Protein AF-A0A7W9PFQ0-F1 (afdb_monomer_lite)

Structure (mmCIF, N/CA/C/O backbone):
data_AF-A0A7W9PFQ0-F1
#
_entry.id   AF-A0A7W9PFQ0-F1
#
loop_
_atom_site.group_PDB
_atom_site.id
_atom_site.type_symbol
_atom_site.label_atom_id
_atom_site.label_alt_id
_atom_site.label_comp_id
_atom_site.label_asym_id
_atom_site.label_entity_id
_atom_site.label_seq_id
_atom_site.pdbx_PDB_ins_code
_atom_site.Cartn_x
_atom_site.Cartn_y
_atom_site.Cartn_z
_atom_site.occupancy
_atom_site.B_iso_or_equiv
_atom_site.auth_seq_id
_atom_site.auth_comp_id
_atom_site.auth_asym_id
_atom_site.auth_atom_id
_atom_site.pdbx_PDB_model_num
ATOM 1 N N . MET A 1 1 ? 18.172 30.288 12.596 1.00 41.16 1 MET A N 1
ATOM 2 C CA . MET A 1 1 ? 17.651 29.698 11.346 1.00 41.16 1 MET A CA 1
ATOM 3 C C . MET A 1 1 ? 16.879 28.450 11.734 1.00 41.16 1 MET A C 1
ATOM 5 O O . MET A 1 1 ? 17.496 27.486 12.162 1.00 41.16 1 MET A O 1
ATOM 9 N N . ASN A 1 2 ? 15.547 28.510 11.709 1.00 39.25 2 ASN A N 1
ATOM 10 C CA . ASN A 1 2 ? 14.696 27.383 12.090 1.00 39.25 2 ASN A CA 1
ATOM 11 C C . ASN A 1 2 ? 14.636 26.402 10.921 1.00 39.25 2 ASN A C 1
ATOM 13 O O . ASN A 1 2 ? 14.146 26.746 9.847 1.00 39.25 2 ASN A O 1
ATOM 17 N N . HIS A 1 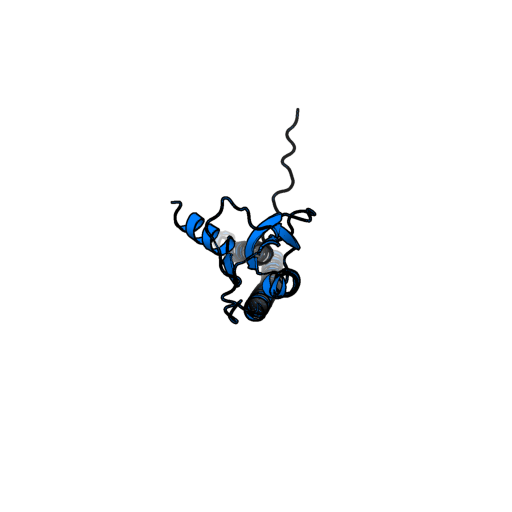3 ? 15.167 25.200 11.123 1.00 33.34 3 HIS A N 1
ATOM 18 C CA . HIS A 1 3 ? 15.049 24.113 10.165 1.00 33.34 3 HIS A CA 1
ATOM 19 C C . HIS A 1 3 ? 13.607 23.604 10.244 1.00 33.34 3 HIS A C 1
ATOM 21 O O . HIS A 1 3 ? 13.248 22.885 11.171 1.00 33.34 3 HIS A O 1
ATOM 27 N N . ILE A 1 4 ? 12.751 24.056 9.327 1.00 35.53 4 ILE A N 1
ATOM 28 C CA . ILE A 1 4 ? 11.424 23.468 9.148 1.00 35.53 4 ILE A CA 1
ATOM 29 C C . ILE A 1 4 ? 11.676 22.102 8.497 1.00 35.53 4 ILE A C 1
ATOM 31 O O . ILE A 1 4 ? 12.193 22.080 7.376 1.00 35.53 4 ILE A O 1
ATOM 35 N N . PRO A 1 5 ? 11.401 20.970 9.172 1.00 40.56 5 PRO A N 1
ATOM 36 C CA . PRO A 1 5 ? 11.503 19.673 8.526 1.00 40.56 5 PRO A CA 1
ATOM 37 C C . PRO A 1 5 ? 10.532 19.669 7.345 1.00 40.56 5 PRO A C 1
ATOM 39 O O . PRO A 1 5 ? 9.345 19.962 7.504 1.00 40.56 5 PRO A O 1
ATOM 42 N N . GLY A 1 6 ? 11.062 19.410 6.148 1.00 34.62 6 GLY A N 1
ATOM 43 C CA . GLY A 1 6 ? 10.247 19.267 4.947 1.00 34.62 6 GLY A CA 1
ATOM 44 C C . GLY A 1 6 ? 9.175 18.189 5.147 1.00 34.62 6 GLY A C 1
ATOM 45 O O . GLY A 1 6 ? 9.356 17.298 5.985 1.00 34.62 6 GLY A O 1
ATOM 46 N N . PRO A 1 7 ? 8.049 18.264 4.416 1.00 38.19 7 PRO A N 1
ATOM 47 C CA . PRO A 1 7 ? 6.980 17.282 4.533 1.00 38.19 7 PRO A CA 1
ATOM 48 C C . PRO A 1 7 ? 7.554 15.873 4.357 1.00 38.19 7 PRO A C 1
ATOM 50 O O . PRO A 1 7 ? 8.317 15.616 3.424 1.00 38.19 7 PRO A O 1
ATOM 53 N N . LEU A 1 8 ? 7.218 14.979 5.291 1.00 39.75 8 LEU A N 1
ATOM 54 C CA . LEU A 1 8 ? 7.636 13.581 5.240 1.00 39.75 8 LEU A CA 1
ATOM 55 C C . LEU A 1 8 ? 7.266 12.998 3.867 1.00 39.75 8 LEU A C 1
ATOM 57 O O . LEU A 1 8 ? 6.162 13.271 3.383 1.00 39.75 8 LEU A O 1
ATOM 61 N N . PRO A 1 9 ? 8.153 12.207 3.235 1.00 46.00 9 PRO A N 1
ATOM 62 C CA . PRO A 1 9 ? 7.861 11.606 1.942 1.00 46.00 9 PRO A CA 1
ATOM 63 C C . PRO A 1 9 ? 6.548 10.831 2.041 1.00 46.00 9 PRO A C 1
ATOM 65 O O . PRO A 1 9 ? 6.391 9.982 2.923 1.00 46.00 9 PRO A O 1
ATOM 68 N N . LEU A 1 10 ? 5.597 11.141 1.154 1.00 41.59 10 LEU A N 1
ATOM 69 C CA . LEU A 1 10 ? 4.328 10.425 1.110 1.00 41.59 10 LEU A CA 1
ATOM 70 C C . LEU A 1 10 ? 4.636 8.928 0.925 1.00 41.59 10 LEU A C 1
ATOM 72 O O . LEU A 1 10 ? 5.417 8.571 0.034 1.00 41.59 10 LEU A O 1
ATOM 76 N N . PRO A 1 11 ? 4.088 8.037 1.769 1.00 48.75 11 PRO A N 1
ATOM 77 C CA . PRO A 1 11 ? 4.342 6.610 1.648 1.00 48.75 11 PRO A CA 1
ATOM 78 C C . PRO A 1 11 ? 3.974 6.130 0.238 1.00 48.75 11 PRO A C 1
ATOM 80 O O . PRO A 1 11 ? 2.973 6.567 -0.331 1.00 48.75 11 PRO A O 1
ATOM 83 N N . LYS A 1 12 ? 4.777 5.211 -0.328 1.00 62.84 12 LYS A N 1
ATOM 84 C CA . LYS A 1 12 ? 4.446 4.485 -1.573 1.00 62.84 12 LYS A CA 1
ATOM 85 C C . LYS A 1 12 ? 2.968 4.072 -1.506 1.00 62.84 12 LYS A C 1
ATOM 87 O O . LYS A 1 12 ? 2.560 3.583 -0.464 1.00 62.84 12 LYS A O 1
ATOM 92 N N . GLN A 1 13 ? 2.179 4.229 -2.570 1.00 69.06 13 GLN A N 1
ATOM 93 C CA . GLN A 1 13 ? 0.702 4.121 -2.528 1.00 69.06 13 GLN A CA 1
ATOM 94 C C . GLN A 1 13 ? 0.147 2.917 -1.725 1.00 69.06 13 GLN A C 1
ATOM 96 O O . GLN A 1 13 ? -0.800 3.080 -0.968 1.00 69.06 13 GLN A O 1
ATOM 101 N N . ALA A 1 14 ? 0.777 1.736 -1.786 1.00 65.94 14 ALA A N 1
ATOM 102 C CA . ALA A 1 14 ? 0.398 0.579 -0.957 1.00 65.94 14 ALA A CA 1
ATOM 103 C C . ALA A 1 14 ? 0.631 0.778 0.559 1.00 65.94 14 ALA A C 1
ATOM 105 O O . ALA A 1 14 ? -0.171 0.348 1.382 1.00 65.94 14 ALA A O 1
ATOM 106 N N . ALA A 1 15 ? 1.718 1.447 0.944 1.00 72.56 15 ALA A N 1
ATOM 107 C CA . ALA A 1 15 ? 2.013 1.789 2.331 1.00 72.56 15 ALA A CA 1
ATOM 108 C C . ALA A 1 15 ? 1.021 2.816 2.905 1.00 72.56 15 ALA A C 1
ATOM 110 O O . ALA A 1 15 ? 0.818 2.830 4.113 1.00 72.56 15 ALA A O 1
ATOM 111 N N . LEU A 1 16 ? 0.350 3.622 2.071 1.00 80.81 16 LEU A N 1
ATOM 112 C CA . LEU A 1 16 ? -0.735 4.496 2.530 1.00 80.81 16 LEU A CA 1
ATOM 113 C C . LEU A 1 16 ? -1.914 3.674 3.069 1.00 80.81 16 LEU A C 1
ATOM 115 O O . LEU A 1 16 ? -2.347 3.912 4.195 1.00 80.81 16 LEU A O 1
ATOM 119 N N . PHE A 1 17 ? -2.377 2.675 2.309 1.00 83.62 17 PHE A N 1
ATOM 120 C CA . PHE A 1 17 ? -3.469 1.796 2.740 1.00 83.62 17 PHE A CA 1
ATOM 121 C C . PHE A 1 17 ? -3.092 0.990 3.983 1.00 83.62 17 PHE A C 1
ATOM 123 O O . PHE A 1 17 ? -3.878 0.921 4.920 1.00 83.62 17 PHE A O 1
ATOM 130 N N . LEU A 1 18 ? -1.869 0.453 4.040 1.00 80.69 18 LEU A N 1
ATOM 131 C CA . LEU A 1 18 ? -1.386 -0.293 5.208 1.00 80.69 18 LEU A CA 1
ATOM 132 C C . LEU A 1 18 ? -1.283 0.585 6.463 1.00 80.69 18 LEU A C 1
ATOM 134 O O . LEU A 1 18 ? -1.703 0.167 7.540 1.00 80.69 18 LEU A O 1
ATOM 138 N N . ASN A 1 19 ? -0.778 1.814 6.331 1.00 86.25 19 ASN A N 1
ATOM 139 C CA . ASN A 1 19 ? -0.699 2.749 7.451 1.00 86.25 19 ASN A CA 1
ATOM 140 C C . ASN A 1 19 ? -2.095 3.141 7.946 1.00 86.25 19 ASN A C 1
ATOM 142 O O . ASN A 1 19 ? -2.347 3.113 9.149 1.00 86.25 19 ASN A O 1
ATOM 146 N N . ALA A 1 20 ? -3.013 3.470 7.032 1.00 89.56 20 ALA A N 1
ATOM 147 C CA . ALA A 1 20 ? -4.401 3.763 7.379 1.00 89.56 20 ALA A CA 1
ATOM 148 C C . ALA A 1 20 ? -5.066 2.562 8.071 1.00 89.56 20 ALA A C 1
ATOM 150 O O . ALA A 1 20 ? -5.693 2.717 9.118 1.00 89.56 20 ALA A O 1
ATOM 151 N N . ARG A 1 21 ? -4.846 1.350 7.548 1.00 93.50 21 ARG A N 1
ATOM 152 C CA . ARG A 1 21 ? -5.364 0.097 8.104 1.00 93.50 21 ARG A CA 1
ATOM 153 C C . ARG A 1 21 ? -4.851 -0.170 9.518 1.00 93.50 21 ARG A C 1
ATOM 155 O O . ARG A 1 21 ? -5.630 -0.610 10.364 1.00 93.50 21 ARG A O 1
ATOM 162 N N . GLY A 1 22 ? -3.576 0.126 9.774 1.00 91.25 22 GLY A N 1
ATOM 163 C CA . GLY A 1 22 ? -2.973 0.070 11.106 1.00 91.25 22 GLY A CA 1
ATOM 164 C C . GLY A 1 22 ? -3.647 1.035 12.080 1.00 91.25 22 GLY A C 1
ATOM 165 O O . GLY A 1 22 ? -4.083 0.617 13.146 1.00 91.25 22 GLY A O 1
ATOM 166 N N . ARG A 1 23 ? -3.856 2.297 11.679 1.00 95.12 23 ARG A N 1
ATOM 167 C CA . ARG A 1 23 ? -4.550 3.295 12.517 1.00 95.12 23 ARG A CA 1
ATOM 168 C C . ARG A 1 23 ? -5.993 2.906 12.842 1.00 95.12 23 ARG A C 1
ATOM 170 O O . ARG A 1 23 ? -6.437 3.113 13.967 1.00 95.12 23 ARG A O 1
ATOM 177 N N . VAL A 1 24 ? -6.711 2.325 11.882 1.00 96.31 24 VAL A N 1
ATOM 178 C CA . VAL A 1 24 ? -8.069 1.796 12.099 1.00 96.31 24 VAL A CA 1
ATOM 179 C C . VAL A 1 24 ? -8.051 0.631 13.093 1.00 96.31 24 VAL A C 1
ATOM 181 O O . VAL A 1 24 ? -8.901 0.566 13.982 1.00 96.31 24 VAL A O 1
ATOM 184 N N . ALA A 1 25 ? -7.066 -0.266 12.989 1.00 94.50 25 ALA A N 1
ATOM 185 C CA . ALA A 1 25 ? -6.905 -1.376 13.926 1.00 94.50 25 ALA A CA 1
ATOM 186 C C . ALA A 1 25 ? -6.591 -0.890 15.350 1.00 94.50 25 ALA A C 1
ATOM 188 O O . ALA A 1 25 ? -7.175 -1.396 16.307 1.00 94.50 25 ALA A O 1
ATOM 189 N N . ASP A 1 26 ? -5.721 0.114 15.480 1.00 96.62 26 ASP A N 1
ATOM 190 C CA . ASP A 1 26 ? -5.394 0.733 16.763 1.00 96.62 26 ASP A CA 1
ATOM 191 C C . ASP A 1 26 ? -6.645 1.347 17.400 1.00 96.62 26 ASP A C 1
ATOM 193 O O . ASP A 1 26 ? -6.995 0.991 18.521 1.00 96.62 26 ASP A O 1
ATOM 197 N N . ALA A 1 27 ? -7.391 2.174 16.659 1.00 97.25 27 ALA A N 1
ATOM 198 C CA . ALA A 1 27 ? -8.630 2.779 17.151 1.00 97.25 27 ALA A CA 1
ATOM 199 C C . ALA A 1 27 ? -9.661 1.728 17.600 1.00 97.25 27 ALA A C 1
ATOM 201 O O . ALA A 1 27 ? -10.340 1.900 18.613 1.00 97.25 27 ALA A O 1
ATOM 202 N N . ARG A 1 28 ? -9.767 0.609 16.874 1.00 97.69 28 ARG A N 1
ATOM 203 C CA . ARG A 1 28 ? -10.656 -0.498 17.247 1.00 97.69 28 ARG A CA 1
ATOM 204 C C . ARG A 1 28 ? -10.247 -1.141 18.574 1.00 97.69 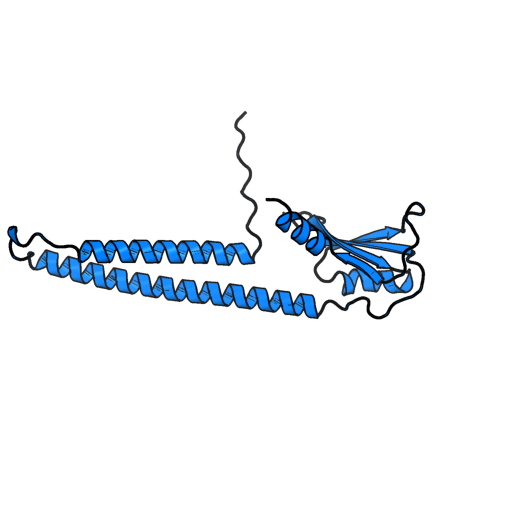28 ARG A C 1
ATOM 206 O O . ARG A 1 28 ? -11.133 -1.522 19.343 1.00 97.69 28 ARG A O 1
ATOM 213 N N . ARG A 1 29 ? -8.943 -1.302 18.812 1.00 96.69 29 ARG A N 1
ATOM 214 C CA . ARG A 1 29 ? -8.404 -1.868 20.054 1.00 96.69 29 ARG A CA 1
ATOM 215 C C . ARG A 1 29 ? -8.688 -0.951 21.238 1.00 96.69 29 ARG A C 1
ATOM 217 O O . ARG A 1 29 ? -9.288 -1.424 22.190 1.00 96.69 29 ARG A O 1
ATOM 224 N N . GLU A 1 30 ? -8.422 0.348 21.109 1.00 97.38 30 GLU A N 1
ATOM 225 C CA . GLU A 1 30 ? -8.725 1.343 22.155 1.00 97.38 30 GLU A CA 1
ATOM 226 C C . GLU A 1 30 ? -10.218 1.342 22.544 1.00 97.38 30 GLU A C 1
ATOM 228 O O . GLU A 1 30 ? -10.584 1.440 23.714 1.00 97.38 30 GLU A O 1
ATOM 233 N N . LEU A 1 31 ? -11.118 1.173 21.566 1.00 96.44 31 LEU A N 1
ATOM 234 C CA . LEU A 1 31 ? -12.550 1.000 21.837 1.00 96.44 31 LEU A CA 1
ATOM 235 C C . LEU A 1 31 ? -12.879 -0.327 22.540 1.00 96.44 31 LEU A C 1
ATOM 237 O O . LEU A 1 31 ? -13.867 -0.403 23.267 1.00 96.44 31 LEU A O 1
ATOM 241 N N . GLY A 1 32 ? -12.106 -1.386 22.290 1.00 94.12 32 GLY A N 1
ATOM 242 C CA . GLY A 1 32 ? -12.187 -2.643 23.036 1.00 94.12 32 GLY A CA 1
ATOM 243 C C . GLY A 1 32 ? -11.824 -2.436 24.499 1.00 94.12 32 GLY A C 1
ATOM 244 O O . GLY A 1 32 ? -12.648 -2.729 25.360 1.00 94.12 32 GLY A O 1
ATOM 245 N N . ASP A 1 33 ? -10.677 -1.811 24.745 1.00 94.25 33 ASP A N 1
ATOM 246 C CA . ASP A 1 33 ? -10.186 -1.517 26.091 1.00 94.25 33 ASP A CA 1
ATOM 247 C C . ASP A 1 33 ? -11.199 -0.655 26.863 1.00 94.25 33 ASP A C 1
ATOM 249 O O . ASP A 1 33 ? -11.516 -0.928 28.018 1.00 94.25 33 ASP A O 1
ATOM 253 N N . ALA A 1 34 ? -11.816 0.337 26.209 1.00 92.25 34 ALA A N 1
ATOM 254 C CA . ALA A 1 34 ? -12.883 1.140 26.811 1.00 92.25 34 ALA A CA 1
ATOM 255 C C . ALA A 1 34 ? -14.130 0.320 27.203 1.00 92.25 34 ALA A C 1
ATOM 257 O O . ALA A 1 34 ? -14.785 0.633 28.197 1.00 92.25 34 ALA A O 1
ATOM 258 N N . VAL A 1 35 ? -14.494 -0.717 26.438 1.00 92.25 35 VAL A N 1
ATOM 259 C CA . VAL A 1 35 ? -15.596 -1.627 26.804 1.00 92.25 35 VAL A CA 1
ATOM 260 C C . VAL A 1 35 ? -15.207 -2.503 27.983 1.00 92.25 35 VAL A C 1
ATOM 262 O O . VAL A 1 35 ? -16.047 -2.717 28.857 1.00 92.25 35 VAL A O 1
ATOM 265 N N . ASP A 1 36 ? -13.962 -2.967 28.025 1.00 90.06 36 ASP A N 1
ATOM 266 C CA . ASP A 1 36 ? -13.451 -3.768 29.132 1.00 90.06 36 ASP A CA 1
ATOM 267 C C . ASP A 1 36 ? -13.449 -2.951 30.427 1.00 90.06 36 ASP A C 1
ATOM 269 O O . ASP A 1 36 ? -13.979 -3.429 31.422 1.00 90.06 36 ASP A O 1
ATOM 273 N N . TRP A 1 37 ? -13.061 -1.672 30.389 1.00 88.75 37 TRP A N 1
ATOM 274 C CA . TRP A 1 37 ? -13.229 -0.743 31.518 1.00 88.75 37 TRP A CA 1
ATOM 275 C C . TRP A 1 37 ? -14.690 -0.547 31.945 1.00 88.75 37 TRP A C 1
ATOM 277 O O . TRP A 1 37 ? -14.980 -0.405 33.129 1.00 88.75 37 TRP A O 1
ATOM 287 N N . LEU A 1 38 ? -15.639 -0.535 31.002 1.00 87.19 38 LEU A N 1
ATOM 288 C CA . LEU A 1 38 ? -17.072 -0.457 31.328 1.00 87.19 38 LEU A CA 1
ATOM 289 C C . LEU A 1 38 ? -17.619 -1.777 31.903 1.00 87.19 38 LEU A C 1
ATOM 291 O O . LEU A 1 38 ? -18.695 -1.778 32.513 1.00 87.19 38 LEU A O 1
ATOM 295 N N . HIS A 1 39 ? -16.926 -2.894 31.679 1.00 82.50 39 HIS A N 1
ATOM 296 C CA . HIS A 1 39 ? -17.230 -4.192 32.276 1.00 82.50 39 HIS A CA 1
ATOM 297 C C . HIS A 1 39 ? -16.527 -4.409 33.612 1.00 82.50 39 HIS A C 1
ATOM 299 O O . HIS A 1 39 ? -17.123 -5.044 34.487 1.00 82.50 39 HIS A O 1
ATOM 305 N N . GLU A 1 40 ? -15.305 -3.896 33.765 1.00 78.38 40 GLU A N 1
ATOM 306 C CA . GLU A 1 40 ? -14.535 -4.006 34.991 1.00 78.38 40 GLU A CA 1
ATOM 307 C C . GLU A 1 40 ? -15.290 -3.338 36.138 1.00 78.38 40 GLU A C 1
ATOM 309 O O . GLU A 1 40 ? -15.887 -2.265 36.038 1.00 78.38 40 GLU A O 1
ATOM 314 N N . SER A 1 41 ? -15.375 -4.121 37.202 1.00 57.88 41 SER A N 1
ATOM 315 C CA . SER A 1 41 ? -16.359 -4.076 38.268 1.00 57.88 41 SER A CA 1
ATOM 316 C C . SER A 1 41 ? -16.562 -2.697 38.880 1.00 57.88 41 SER A C 1
ATOM 318 O O . SER A 1 41 ? -15.671 -2.135 39.511 1.00 57.88 41 SER A O 1
ATOM 320 N N . TRP A 1 42 ? -17.817 -2.255 38.826 1.00 63.28 42 TRP A N 1
ATOM 321 C CA . TRP A 1 42 ? -18.410 -1.497 39.921 1.00 63.28 42 TRP A CA 1
ATOM 322 C C . TRP A 1 42 ? -18.180 -2.272 41.221 1.00 63.28 42 TRP A C 1
ATOM 324 O O . TRP A 1 42 ? -18.502 -3.465 41.265 1.00 63.28 42 TRP A O 1
ATOM 334 N N . ASP A 1 43 ? -17.610 -1.626 42.238 1.00 64.56 43 ASP A N 1
ATOM 335 C CA . ASP A 1 43 ? -17.343 -2.271 43.521 1.00 64.56 43 ASP A CA 1
ATOM 336 C C . ASP A 1 43 ? -18.673 -2.779 44.113 1.00 64.56 43 ASP A C 1
ATOM 338 O O . ASP A 1 43 ? -19.576 -1.979 44.385 1.00 64.56 43 ASP A O 1
ATOM 342 N N . PRO A 1 44 ? -18.852 -4.100 44.308 1.00 55.69 44 PRO A N 1
ATOM 343 C CA . PRO A 1 44 ? -20.060 -4.631 44.929 1.00 55.69 44 PRO A CA 1
ATOM 344 C C . PRO A 1 44 ? -20.277 -4.106 46.361 1.00 55.69 44 PRO A C 1
ATOM 346 O O . PRO A 1 44 ? -21.408 -4.161 46.848 1.00 55.69 44 PRO A O 1
ATOM 349 N N . GLY A 1 45 ? -19.240 -3.562 47.011 1.00 62.56 45 GLY A N 1
ATOM 350 C CA . GLY A 1 45 ? -19.321 -2.860 48.292 1.00 62.56 45 GLY A CA 1
ATOM 351 C C . GLY A 1 45 ? -20.097 -1.538 48.249 1.00 62.56 45 GLY A C 1
ATOM 352 O O . GLY A 1 45 ? -20.673 -1.146 49.263 1.00 62.56 45 GLY A O 1
ATOM 353 N N . GLU A 1 46 ? -20.206 -0.889 47.085 1.00 67.19 46 GLU A N 1
ATOM 354 C CA . GLU A 1 46 ? -20.982 0.351 46.898 1.00 67.19 46 GLU A CA 1
ATOM 355 C C . GLU A 1 46 ? -22.472 0.095 46.600 1.00 67.19 46 GLU A C 1
ATOM 357 O O . GLU A 1 46 ? -23.266 1.021 46.420 1.00 67.19 46 GLU A O 1
ATOM 362 N N . GLY A 1 47 ? -22.888 -1.175 46.574 1.00 69.00 47 GLY A N 1
ATOM 363 C CA . GLY A 1 47 ? -24.261 -1.568 46.284 1.00 69.00 47 GLY A CA 1
ATOM 364 C C . GLY A 1 47 ? -24.609 -1.490 44.794 1.00 69.00 47 GLY A C 1
ATOM 365 O O . GLY A 1 47 ? -23.752 -1.447 43.913 1.00 69.00 47 GLY A O 1
ATOM 366 N N . ARG A 1 48 ? -25.908 -1.551 44.480 1.00 77.44 48 ARG A N 1
ATOM 367 C CA . ARG A 1 48 ? -26.380 -1.616 43.090 1.00 77.44 48 ARG A CA 1
ATOM 368 C C . ARG A 1 48 ? -26.188 -0.266 42.396 1.00 77.44 48 ARG A C 1
ATOM 370 O O . ARG A 1 48 ? -26.647 0.757 42.895 1.00 77.44 48 ARG A O 1
ATOM 377 N N . LEU A 1 49 ? -25.610 -0.300 41.197 1.00 80.19 49 LEU A N 1
ATOM 378 C CA . LEU A 1 49 ? -25.469 0.854 40.309 1.00 80.19 49 LEU A CA 1
ATOM 379 C C . LEU A 1 49 ? -26.817 1.595 40.150 1.00 80.19 49 LEU A C 1
ATOM 381 O O . LEU A 1 49 ? -27.822 0.948 39.819 1.00 80.19 49 LEU A O 1
ATOM 385 N N . PRO A 1 50 ? -26.872 2.927 40.344 1.00 88.19 50 PRO A N 1
ATOM 386 C CA . PRO A 1 50 ? -28.090 3.697 40.119 1.00 88.19 50 PRO A CA 1
ATOM 387 C C . PRO A 1 50 ? -28.636 3.480 38.705 1.00 88.19 50 PRO A C 1
ATOM 389 O O . PRO A 1 50 ? -27.872 3.416 37.740 1.00 88.19 50 PRO A O 1
ATOM 392 N N . ALA A 1 51 ? -29.963 3.415 38.557 1.00 88.44 51 ALA A N 1
ATOM 393 C CA . ALA A 1 51 ? -30.608 3.080 37.282 1.00 88.44 51 ALA A CA 1
ATOM 394 C C . ALA A 1 51 ? -30.155 3.978 36.114 1.00 88.44 51 ALA A C 1
ATOM 396 O O . ALA A 1 51 ? -29.933 3.492 35.006 1.00 88.44 51 ALA A O 1
ATOM 397 N N . VAL A 1 52 ? -29.953 5.275 36.373 1.00 90.94 52 VAL A N 1
ATOM 398 C CA . VAL A 1 52 ? -29.460 6.242 35.378 1.00 90.94 52 VAL A CA 1
ATOM 399 C C . VAL A 1 52 ? -28.045 5.894 34.908 1.00 90.94 52 VAL A C 1
ATOM 401 O O . VAL A 1 52 ? -27.778 5.898 33.708 1.00 90.94 52 VAL A O 1
ATOM 404 N N . ALA A 1 53 ? -27.146 5.540 35.827 1.00 89.19 53 ALA A N 1
ATOM 405 C CA . ALA A 1 53 ? -25.772 5.181 35.495 1.00 89.19 53 ALA A CA 1
ATOM 406 C C . ALA A 1 53 ? -25.693 3.808 34.797 1.00 89.19 53 ALA A C 1
ATOM 408 O O . ALA A 1 53 ? -24.965 3.659 33.815 1.00 89.19 53 ALA A O 1
ATOM 409 N N . ALA A 1 54 ? -26.528 2.838 35.190 1.00 88.38 54 ALA A N 1
ATOM 410 C CA . ALA A 1 54 ? -26.655 1.560 34.482 1.00 88.38 54 ALA A CA 1
ATOM 411 C C . ALA A 1 54 ? -27.170 1.741 33.038 1.00 88.38 54 ALA A C 1
ATOM 413 O O . ALA A 1 54 ? -26.668 1.108 32.099 1.00 88.38 54 ALA A O 1
ATOM 414 N N . ALA A 1 55 ? -28.142 2.639 32.840 1.00 91.12 55 ALA A N 1
ATOM 415 C CA . ALA A 1 55 ? -28.656 2.993 31.520 1.00 91.12 55 ALA A CA 1
ATOM 416 C C . ALA A 1 55 ? -27.593 3.702 30.664 1.00 91.12 55 ALA A C 1
ATOM 418 O O . ALA A 1 55 ? -27.421 3.349 29.494 1.00 91.12 55 ALA A O 1
ATOM 419 N N . ALA A 1 56 ? -26.844 4.645 31.247 1.00 92.00 56 ALA A N 1
ATOM 420 C CA . ALA A 1 56 ? -25.749 5.343 30.578 1.00 92.00 56 ALA A CA 1
ATOM 421 C C . ALA A 1 56 ? -24.636 4.378 30.142 1.00 92.00 56 ALA A C 1
ATOM 423 O O . ALA A 1 56 ? -24.229 4.412 28.980 1.00 92.00 56 ALA A O 1
ATOM 424 N N . ARG A 1 57 ? -24.219 3.455 31.021 1.00 92.12 57 ARG A N 1
ATOM 425 C CA . ARG A 1 57 ? -23.247 2.394 30.705 1.00 92.12 57 ARG A CA 1
ATOM 426 C C . ARG A 1 57 ? -23.703 1.557 29.515 1.00 92.12 57 ARG A C 1
ATOM 428 O O . ARG A 1 57 ? -22.982 1.426 28.530 1.00 92.12 57 ARG A O 1
ATOM 435 N N . SER A 1 58 ? -24.938 1.064 29.568 1.00 91.56 58 SER A N 1
ATOM 436 C CA . SER A 1 58 ? -25.516 0.247 28.496 1.00 91.56 58 SER A CA 1
ATOM 437 C C . SER A 1 58 ? -25.601 1.016 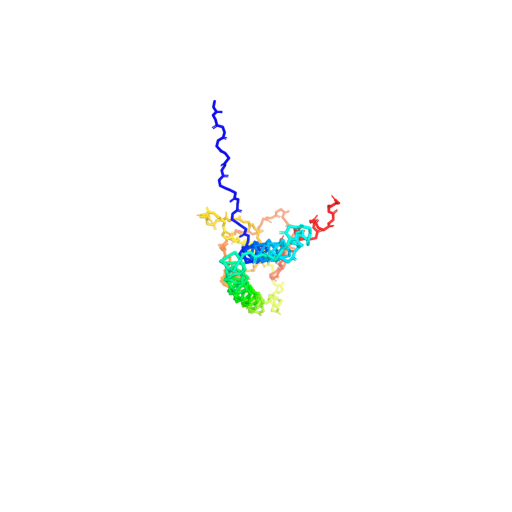27.171 1.00 91.56 58 SER A C 1
ATOM 439 O O . SER A 1 58 ? -25.366 0.459 26.099 1.00 91.56 58 SER A O 1
ATOM 441 N N . ALA A 1 59 ? -25.934 2.310 27.219 1.00 95.38 59 ALA A N 1
ATOM 442 C CA . ALA A 1 59 ? -25.967 3.165 26.038 1.00 95.38 59 ALA A CA 1
ATOM 443 C C . ALA A 1 59 ? -24.566 3.411 25.454 1.00 95.38 59 ALA A C 1
ATOM 445 O O . ALA A 1 59 ? -24.412 3.374 24.233 1.00 95.38 59 ALA A O 1
ATOM 446 N N . ALA A 1 60 ? -23.556 3.627 26.301 1.00 94.88 60 ALA A N 1
ATOM 447 C CA . ALA A 1 60 ? -22.166 3.780 25.881 1.00 94.88 60 ALA A CA 1
ATOM 448 C C . ALA A 1 60 ? -21.642 2.502 25.212 1.00 94.88 60 ALA A C 1
ATOM 450 O O . ALA A 1 60 ? -21.142 2.570 24.093 1.00 94.88 60 ALA A O 1
ATOM 451 N N . GLN A 1 61 ? -21.862 1.333 25.822 1.00 94.56 61 GLN A N 1
ATOM 452 C CA . GLN A 1 61 ? -21.464 0.038 25.258 1.00 94.56 61 GLN A CA 1
ATOM 453 C C . GLN A 1 61 ? -22.068 -0.203 23.867 1.00 94.56 61 GLN A C 1
ATOM 455 O O . GLN A 1 61 ? -21.356 -0.604 22.949 1.00 94.56 61 GLN A O 1
ATOM 460 N N . ARG A 1 62 ? -23.358 0.113 23.665 1.00 96.62 62 ARG A N 1
ATOM 461 C CA . ARG A 1 62 ? -23.995 0.012 22.337 1.00 96.62 62 ARG A CA 1
ATOM 462 C C . ARG A 1 62 ? -23.366 0.947 21.304 1.00 96.62 62 ARG A C 1
ATOM 464 O O . ARG A 1 62 ? -23.164 0.541 20.164 1.00 96.62 62 ARG A O 1
ATOM 471 N N . LYS A 1 63 ? -23.051 2.189 21.686 1.00 98.19 63 LYS A N 1
ATOM 472 C CA . LYS A 1 63 ? -22.396 3.154 20.787 1.00 98.19 63 LYS A CA 1
ATOM 473 C C . LYS A 1 63 ? -20.978 2.722 20.430 1.00 98.19 63 LYS A C 1
ATOM 475 O O . LYS A 1 63 ? -20.599 2.827 19.269 1.00 98.19 63 LYS A O 1
ATOM 480 N N . ILE A 1 64 ? -20.224 2.198 21.395 1.00 97.25 64 ILE A N 1
ATOM 481 C CA . ILE A 1 64 ? -18.884 1.667 21.141 1.00 97.25 64 ILE A CA 1
ATOM 482 C C . ILE A 1 64 ? -18.958 0.450 20.211 1.00 97.25 64 ILE A C 1
ATOM 484 O O . ILE A 1 64 ? -18.184 0.367 19.262 1.00 97.25 64 ILE A O 1
ATOM 488 N N . ALA A 1 65 ? -19.921 -0.454 20.413 1.00 96.12 65 ALA A N 1
ATOM 489 C CA . ALA A 1 65 ? -20.138 -1.583 19.509 1.00 96.12 65 ALA A CA 1
ATOM 490 C C . ALA A 1 65 ? -20.442 -1.126 18.069 1.00 96.12 65 ALA A C 1
ATOM 492 O O . ALA A 1 65 ? -19.851 -1.649 17.127 1.00 96.12 65 ALA A O 1
ATOM 493 N N . ALA A 1 66 ? -21.294 -0.111 17.895 1.00 97.94 66 ALA A N 1
ATOM 494 C CA . ALA A 1 66 ? -21.572 0.472 16.581 1.00 97.94 66 ALA A CA 1
ATOM 495 C C . ALA A 1 66 ? -20.326 1.126 15.952 1.00 97.94 66 ALA A C 1
ATOM 497 O O . ALA A 1 66 ? -20.046 0.911 14.777 1.00 97.94 66 ALA A O 1
ATOM 498 N N . ALA A 1 67 ? -19.536 1.872 16.730 1.00 98.00 67 ALA A N 1
ATOM 499 C CA . ALA A 1 67 ? -18.284 2.461 16.252 1.00 98.00 67 ALA A CA 1
ATOM 500 C C . ALA A 1 67 ? -17.268 1.387 15.822 1.00 98.00 67 ALA A C 1
ATOM 502 O O . ALA A 1 67 ? -16.618 1.523 14.790 1.00 98.00 67 ALA A O 1
ATOM 503 N N . LYS A 1 68 ? -17.173 0.284 16.572 1.00 97.81 68 LYS A N 1
ATOM 504 C CA . LYS A 1 68 ? -16.335 -0.870 16.222 1.00 97.81 68 LYS A CA 1
ATOM 505 C C . LYS A 1 68 ? -16.757 -1.515 14.900 1.00 97.81 68 LYS A C 1
ATOM 507 O O . LYS A 1 68 ? -15.875 -1.878 14.129 1.00 97.81 68 LYS A O 1
ATOM 512 N N . ALA A 1 69 ? -18.058 -1.619 14.624 1.00 97.69 69 ALA A N 1
ATOM 513 C CA . ALA A 1 69 ? -18.557 -2.126 13.345 1.00 97.69 69 ALA A CA 1
ATOM 514 C C . ALA A 1 69 ? -18.149 -1.218 12.169 1.00 97.69 69 ALA A C 1
ATOM 516 O O . ALA A 1 69 ? -17.612 -1.711 11.183 1.00 97.69 69 ALA A O 1
ATOM 517 N N . LEU A 1 70 ? -18.279 0.106 12.315 1.00 98.31 70 LEU A N 1
ATOM 518 C CA . LEU A 1 70 ? -17.831 1.065 11.293 1.00 98.31 70 LEU A CA 1
ATOM 519 C C . LEU A 1 70 ? -16.318 0.981 11.028 1.00 98.31 70 LEU A C 1
ATOM 521 O O . LEU A 1 70 ? -15.875 1.106 9.889 1.00 98.31 70 LEU A O 1
ATOM 525 N N . LEU A 1 71 ? -15.510 0.753 12.069 1.00 97.69 71 LEU A N 1
ATOM 526 C CA . LEU A 1 71 ? -14.068 0.543 11.906 1.00 97.69 71 LEU A CA 1
ATOM 527 C C . LEU A 1 71 ? -13.746 -0.781 11.195 1.00 97.69 71 LEU A C 1
ATOM 529 O O . LEU A 1 71 ? -12.779 -0.828 10.439 1.00 97.69 71 LEU A O 1
ATOM 533 N N . ASP A 1 72 ? -14.534 -1.840 11.408 1.00 97.19 72 ASP A N 1
ATOM 534 C CA . ASP A 1 72 ? -14.380 -3.107 10.675 1.00 97.19 72 ASP A CA 1
ATOM 535 C C . ASP A 1 72 ? -14.724 -2.947 9.190 1.00 97.19 72 ASP A C 1
ATOM 537 O O . ASP A 1 72 ? -13.998 -3.454 8.336 1.00 97.19 72 ASP A O 1
ATOM 541 N N . GLU A 1 73 ? -15.790 -2.207 8.878 1.00 97.69 73 GLU A N 1
ATOM 542 C CA . GLU A 1 73 ? -16.166 -1.871 7.501 1.00 97.69 73 GLU A CA 1
ATOM 543 C C . GLU A 1 73 ? -15.051 -1.077 6.807 1.00 97.69 73 GLU A C 1
ATOM 545 O O . GLU A 1 73 ? -14.556 -1.493 5.758 1.00 97.69 73 GLU A O 1
ATOM 550 N N . ALA A 1 74 ? -14.563 -0.004 7.440 1.00 95.56 74 ALA A N 1
ATOM 551 C CA . ALA A 1 74 ? -13.459 0.799 6.913 1.00 95.56 74 ALA A CA 1
ATOM 552 C C . ALA A 1 74 ? -12.171 -0.023 6.723 1.00 95.56 74 ALA A C 1
ATOM 554 O O . ALA A 1 74 ? -11.442 0.157 5.747 1.00 95.56 74 ALA A O 1
ATOM 555 N N . ALA A 1 75 ? -11.879 -0.947 7.642 1.00 95.62 75 ALA A N 1
ATOM 556 C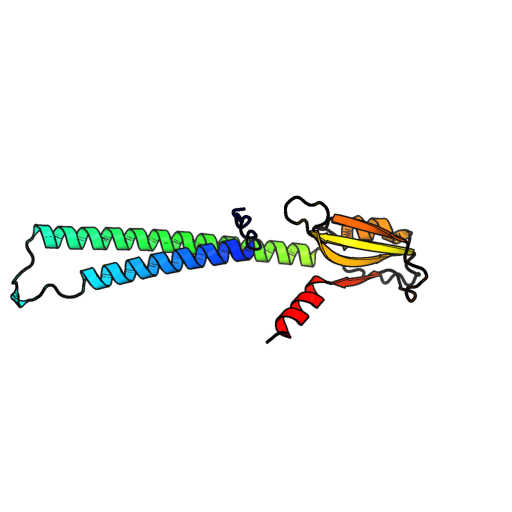 CA . ALA A 1 75 ? -10.769 -1.883 7.502 1.00 95.62 75 ALA A CA 1
ATOM 557 C C . ALA A 1 75 ? -10.924 -2.774 6.259 1.00 95.62 75 ALA A C 1
ATOM 559 O O . ALA A 1 75 ? -9.967 -2.913 5.497 1.00 95.62 75 ALA A O 1
ATOM 560 N N . GLY A 1 76 ? -12.119 -3.325 6.031 1.00 94.94 76 GLY A N 1
ATOM 561 C CA . GLY A 1 76 ? -12.424 -4.131 4.849 1.00 94.94 76 GLY A CA 1
ATOM 562 C C . GLY A 1 76 ? -12.276 -3.353 3.539 1.00 94.94 76 GLY A C 1
ATOM 563 O O . GLY A 1 76 ? -11.699 -3.868 2.582 1.00 94.94 76 GLY A O 1
ATOM 564 N N . GLU A 1 77 ? -12.721 -2.095 3.500 1.00 95.69 77 GLU A N 1
ATOM 565 C CA . GLU A 1 77 ? -12.552 -1.220 2.331 1.00 95.69 77 GLU A CA 1
ATOM 566 C C . GLU A 1 77 ? -11.076 -0.934 2.024 1.00 95.69 77 GLU A C 1
ATOM 568 O O . GLU A 1 77 ? -10.654 -0.987 0.865 1.00 95.69 77 GLU A O 1
ATOM 573 N N . LEU A 1 78 ? -10.268 -0.671 3.056 1.00 92.62 78 LEU A N 1
ATOM 574 C CA . LEU A 1 78 ? -8.827 -0.448 2.908 1.00 92.62 78 LEU A CA 1
ATOM 575 C C . LEU A 1 78 ? -8.099 -1.704 2.410 1.00 92.62 78 LEU A C 1
ATOM 577 O O . LEU A 1 78 ? -7.218 -1.599 1.551 1.00 92.62 78 LEU A O 1
ATOM 581 N N . ASP A 1 79 ? -8.477 -2.878 2.920 1.00 90.94 79 ASP A N 1
ATOM 582 C CA . ASP A 1 79 ? -7.916 -4.160 2.492 1.00 90.94 79 ASP A CA 1
ATOM 583 C C . ASP A 1 79 ? -8.272 -4.436 1.015 1.00 90.94 79 ASP A C 1
ATOM 585 O O . ASP A 1 79 ? -7.380 -4.695 0.200 1.00 90.94 79 ASP A O 1
ATOM 589 N N . ALA A 1 80 ? -9.538 -4.241 0.626 1.00 90.56 80 ALA A N 1
ATOM 590 C CA . ALA A 1 80 ? -9.990 -4.379 -0.759 1.00 90.56 80 ALA A CA 1
ATOM 591 C C . ALA A 1 80 ? -9.289 -3.398 -1.719 1.00 90.56 80 ALA A C 1
ATOM 593 O O . ALA A 1 80 ? -8.874 -3.782 -2.817 1.00 90.56 80 ALA A O 1
ATOM 594 N N . ALA A 1 81 ? -9.106 -2.138 -1.311 1.00 86.38 81 ALA A N 1
ATOM 595 C CA . ALA A 1 81 ? -8.397 -1.137 -2.106 1.00 86.38 81 ALA A CA 1
ATOM 596 C C . ALA A 1 81 ? -6.917 -1.506 -2.316 1.00 86.38 81 ALA A C 1
ATOM 598 O O . ALA A 1 81 ? -6.391 -1.392 -3.430 1.00 86.38 81 ALA A O 1
ATOM 599 N N . ASN A 1 82 ? -6.245 -1.996 -1.271 1.00 86.31 82 ASN A N 1
ATOM 600 C CA . ASN A 1 82 ? -4.861 -2.457 -1.357 1.00 86.31 82 ASN A CA 1
ATOM 601 C C . ASN A 1 82 ? -4.722 -3.679 -2.282 1.00 86.31 82 ASN A C 1
ATOM 603 O O . ASN A 1 82 ? -3.799 -3.732 -3.102 1.00 86.31 82 ASN A O 1
ATOM 607 N N . ASP A 1 83 ? -5.649 -4.634 -2.208 1.00 86.38 83 ASP A N 1
ATOM 608 C CA . ASP A 1 83 ? -5.663 -5.803 -3.089 1.00 86.38 83 ASP A CA 1
ATOM 609 C C . ASP A 1 83 ? -5.911 -5.424 -4.549 1.00 86.38 83 ASP A C 1
ATOM 611 O O . ASP A 1 83 ? -5.195 -5.897 -5.441 1.00 86.38 83 ASP A O 1
ATOM 615 N N . HIS A 1 84 ? -6.848 -4.508 -4.798 1.00 85.44 84 HIS A N 1
ATOM 616 C CA . HIS A 1 84 ? -7.095 -3.963 -6.128 1.00 85.44 84 HIS A CA 1
ATOM 617 C C . HIS A 1 84 ? -5.838 -3.298 -6.705 1.00 85.44 84 HIS A C 1
ATOM 619 O O . HIS A 1 84 ? -5.428 -3.593 -7.830 1.00 85.44 84 HIS A O 1
ATOM 625 N N . TYR A 1 85 ? -5.164 -2.459 -5.915 1.00 80.69 85 TYR A N 1
ATOM 626 C CA . TYR A 1 85 ? -3.920 -1.807 -6.322 1.00 80.69 85 TYR A CA 1
ATOM 627 C C . TYR A 1 85 ? -2.809 -2.820 -6.648 1.00 80.69 85 TYR A C 1
ATOM 629 O O . TYR A 1 85 ? -2.121 -2.708 -7.668 1.00 80.69 85 TYR A O 1
ATOM 637 N N . ARG A 1 86 ? -2.644 -3.854 -5.813 1.00 80.75 86 ARG A N 1
ATOM 638 C CA . ARG A 1 86 ? -1.680 -4.939 -6.053 1.00 80.75 86 ARG A CA 1
ATOM 639 C C . ARG A 1 86 ? -2.008 -5.716 -7.326 1.00 80.75 86 ARG A C 1
ATOM 641 O O . ARG A 1 86 ? -1.092 -6.049 -8.077 1.00 80.75 86 ARG A O 1
ATOM 648 N N . ALA A 1 87 ? -3.286 -5.981 -7.592 1.00 79.69 87 ALA A N 1
ATOM 649 C CA . ALA A 1 87 ? -3.732 -6.641 -8.814 1.00 79.69 87 ALA A CA 1
ATOM 650 C C . ALA A 1 87 ? -3.441 -5.796 -10.062 1.00 79.69 87 ALA A C 1
ATOM 652 O O . ALA A 1 87 ? -2.840 -6.313 -11.002 1.00 79.69 87 ALA A O 1
ATOM 653 N N . GLN A 1 88 ? -3.763 -4.497 -10.049 1.00 77.50 88 GLN A N 1
ATOM 654 C CA . GLN A 1 88 ? -3.427 -3.586 -11.150 1.00 77.50 88 GLN A CA 1
ATOM 655 C C . GLN A 1 88 ? -1.922 -3.540 -11.417 1.00 77.50 88 GLN A C 1
ATOM 657 O O . GLN A 1 88 ? -1.489 -3.568 -12.568 1.00 77.50 88 GLN A O 1
ATOM 662 N N . ARG A 1 89 ? -1.106 -3.486 -10.357 1.00 77.31 89 ARG A N 1
ATOM 663 C CA . ARG A 1 89 ? 0.349 -3.502 -10.497 1.00 77.31 89 ARG A CA 1
ATOM 664 C C . ARG A 1 89 ? 0.830 -4.794 -11.156 1.00 77.31 89 ARG A C 1
ATOM 666 O O . ARG A 1 89 ? 1.576 -4.704 -12.120 1.00 77.31 89 ARG A O 1
ATOM 673 N N . ARG A 1 90 ? 0.362 -5.959 -10.697 1.00 77.12 90 ARG A N 1
ATOM 674 C CA . ARG A 1 90 ? 0.690 -7.251 -11.324 1.00 77.12 90 ARG A CA 1
ATOM 675 C C . AR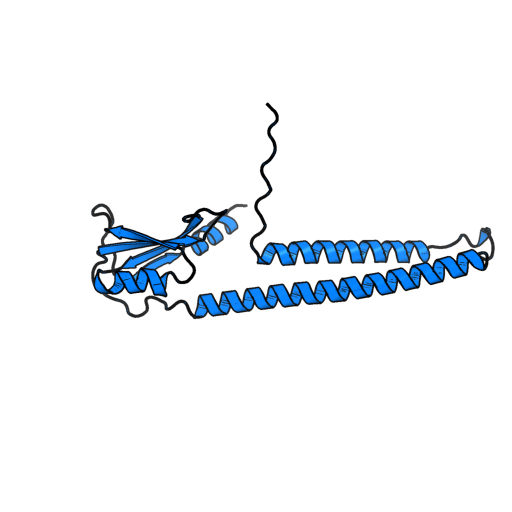G A 1 90 ? 0.251 -7.310 -12.786 1.00 77.12 90 ARG A C 1
ATOM 677 O O . ARG A 1 90 ? 1.008 -7.796 -13.610 1.00 77.12 90 ARG A O 1
ATOM 684 N N . ALA A 1 91 ? -0.934 -6.795 -13.114 1.00 70.25 91 ALA A N 1
ATOM 685 C CA . ALA A 1 91 ? -1.429 -6.758 -14.489 1.00 70.25 91 ALA A CA 1
ATOM 686 C C . ALA A 1 91 ? -0.551 -5.876 -15.389 1.00 70.25 91 ALA A C 1
ATOM 688 O O . ALA A 1 91 ? -0.204 -6.283 -16.492 1.00 70.25 91 ALA A O 1
ATOM 689 N N . ARG A 1 92 ? -0.138 -4.700 -14.903 1.00 69.06 92 ARG A N 1
ATOM 690 C CA . ARG A 1 92 ? 0.799 -3.820 -15.614 1.00 69.06 92 ARG A CA 1
ATOM 691 C C . ARG A 1 92 ? 2.177 -4.460 -15.775 1.00 69.06 92 ARG A C 1
ATOM 693 O O . ARG A 1 92 ? 2.745 -4.386 -16.856 1.00 69.06 92 ARG A O 1
ATOM 700 N N . ASP A 1 93 ? 2.688 -5.102 -14.728 1.00 66.62 93 ASP A N 1
ATOM 701 C CA . ASP A 1 93 ? 3.969 -5.810 -14.779 1.00 66.62 93 ASP A CA 1
ATOM 702 C C . ASP A 1 93 ? 3.896 -7.009 -15.754 1.00 66.62 93 ASP A C 1
ATOM 704 O O . ASP A 1 93 ? 4.859 -7.264 -16.465 1.00 66.62 93 ASP A O 1
ATOM 708 N N . ALA A 1 94 ? 2.744 -7.687 -15.864 1.00 64.44 94 ALA A N 1
ATOM 709 C CA . ALA A 1 94 ? 2.503 -8.773 -16.823 1.00 64.44 94 ALA A CA 1
ATOM 710 C C . ALA A 1 94 ? 2.290 -8.296 -18.273 1.00 64.44 94 ALA A C 1
ATOM 712 O O . ALA A 1 94 ? 2.593 -9.027 -19.209 1.00 64.44 94 ALA A O 1
ATOM 713 N N . GLN A 1 95 ? 1.767 -7.082 -18.472 1.00 60.50 95 GLN A N 1
ATOM 714 C CA . GLN A 1 95 ? 1.658 -6.439 -19.790 1.00 60.50 95 GLN A CA 1
ATOM 715 C C . GLN A 1 95 ? 2.988 -5.858 -20.277 1.00 60.50 95 GLN A C 1
ATOM 717 O O . GLN A 1 95 ? 3.091 -5.458 -21.437 1.00 60.50 95 GLN A O 1
ATOM 722 N N . ARG A 1 96 ? 4.004 -5.794 -19.410 1.00 62.75 96 ARG A N 1
ATOM 723 C CA . ARG A 1 96 ? 5.352 -5.410 -19.807 1.00 62.75 96 ARG A CA 1
ATOM 724 C C . ARG A 1 96 ? 5.883 -6.492 -20.741 1.00 62.75 96 ARG A C 1
ATOM 726 O O . ARG A 1 96 ? 6.266 -7.565 -20.289 1.00 62.75 96 ARG A O 1
ATOM 733 N N . VAL A 1 97 ? 5.869 -6.209 -22.042 1.00 55.03 97 VAL A N 1
ATOM 734 C CA . VAL A 1 97 ? 6.459 -7.084 -23.057 1.00 55.03 97 VAL A CA 1
ATOM 735 C C . VAL A 1 97 ? 7.935 -7.260 -22.684 1.00 55.03 97 VAL A C 1
ATOM 737 O O . VAL A 1 97 ? 8.660 -6.257 -22.653 1.00 55.03 97 VAL A O 1
ATOM 740 N N . PRO A 1 98 ? 8.390 -8.478 -22.336 1.00 56.28 98 PRO A N 1
ATOM 741 C CA . PRO A 1 98 ? 9.812 -8.724 -22.187 1.00 56.28 98 PRO A CA 1
ATOM 742 C C . PRO A 1 98 ? 10.474 -8.451 -23.545 1.00 56.28 98 PRO A C 1
ATOM 744 O O . PRO A 1 98 ? 9.832 -8.622 -24.579 1.00 56.28 98 PRO A O 1
ATOM 747 N N . PRO A 1 99 ? 11.748 -8.054 -23.603 1.00 55.97 99 PRO A N 1
ATOM 748 C CA . PRO A 1 99 ? 12.494 -8.056 -24.856 1.00 55.97 99 PRO A CA 1
ATOM 749 C C . PRO A 1 99 ? 12.781 -9.512 -25.279 1.00 55.97 99 PRO A C 1
ATOM 751 O O . PRO A 1 99 ? 13.924 -9.945 -25.336 1.00 55.97 99 PRO A O 1
ATOM 754 N N . ASP A 1 100 ? 11.744 -10.320 -25.502 1.00 49.00 100 ASP A N 1
ATOM 755 C CA . ASP A 1 100 ? 11.848 -11.742 -25.838 1.00 49.00 100 ASP A CA 1
ATOM 756 C C . ASP A 1 100 ? 11.874 -12.006 -27.348 1.00 49.00 100 ASP A C 1
ATOM 758 O O . ASP A 1 100 ? 12.137 -13.130 -27.775 1.00 49.00 100 ASP A O 1
ATOM 762 N N . ARG A 1 101 ? 11.785 -10.966 -28.183 1.00 57.75 101 ARG A N 1
ATOM 763 C CA . ARG A 1 101 ? 12.517 -10.998 -29.452 1.00 57.75 101 ARG A CA 1
ATOM 764 C C . ARG A 1 101 ? 13.935 -10.533 -29.186 1.00 57.75 101 ARG A C 1
ATOM 766 O O . ARG A 1 101 ? 14.223 -9.341 -29.248 1.00 57.75 101 ARG A O 1
ATOM 773 N N . VAL A 1 102 ? 14.793 -11.506 -28.871 1.00 64.88 102 VAL A N 1
ATOM 774 C CA . VAL A 1 102 ? 16.246 -11.341 -28.797 1.00 64.88 102 VAL A CA 1
ATOM 775 C C . VAL A 1 102 ? 16.706 -10.804 -30.146 1.00 64.88 102 VAL A C 1
ATOM 777 O O . VAL A 1 102 ? 16.863 -11.538 -31.118 1.00 64.88 102 VAL A O 1
ATOM 780 N N . CYS A 1 103 ? 16.829 -9.488 -30.220 1.00 82.50 103 CYS A N 1
ATOM 781 C CA . CYS A 1 103 ? 17.509 -8.828 -31.305 1.00 82.50 103 CYS A CA 1
ATOM 782 C C . CYS A 1 103 ? 19.000 -9.023 -31.029 1.00 82.50 103 CYS A C 1
ATOM 784 O O . CYS A 1 103 ? 19.531 -8.525 -30.043 1.00 82.50 103 CYS A O 1
ATOM 786 N N . ASP A 1 104 ? 19.660 -9.800 -31.874 1.00 85.94 104 ASP A N 1
ATOM 787 C CA . ASP A 1 104 ? 21.083 -10.122 -31.772 1.00 85.94 104 ASP A CA 1
ATOM 788 C C . ASP A 1 104 ? 21.996 -8.976 -32.230 1.00 85.94 104 ASP A C 1
ATOM 790 O O . ASP A 1 104 ? 23.212 -9.056 -32.072 1.00 85.94 104 ASP A O 1
ATOM 794 N N . ARG A 1 105 ? 21.419 -7.893 -32.760 1.00 92.94 105 ARG A N 1
ATOM 795 C CA . ARG A 1 105 ? 22.162 -6.702 -33.174 1.00 92.94 105 ARG A CA 1
ATOM 796 C C . ARG A 1 105 ? 22.750 -5.961 -31.982 1.00 92.94 105 ARG A C 1
ATOM 798 O O . ARG A 1 105 ? 22.168 -5.925 -30.893 1.00 92.94 105 ARG A O 1
ATOM 805 N N . ASP A 1 106 ? 23.851 -5.274 -32.251 1.00 95.62 106 ASP A N 1
ATOM 806 C CA . ASP A 1 106 ? 24.462 -4.351 -31.306 1.00 95.62 106 ASP A CA 1
ATOM 807 C C . ASP A 1 106 ? 23.491 -3.223 -30.940 1.00 95.62 106 ASP A C 1
ATOM 809 O O . ASP A 1 106 ? 22.776 -2.664 -31.780 1.00 95.62 106 ASP A O 1
ATOM 813 N N . ALA A 1 107 ? 23.453 -2.894 -29.654 1.00 95.56 107 ALA A N 1
ATOM 814 C CA . ALA A 1 107 ? 22.707 -1.759 -29.159 1.00 95.56 107 ALA A CA 1
ATOM 815 C C . ALA A 1 107 ? 23.458 -0.461 -29.459 1.00 95.56 107 ALA A C 1
ATOM 817 O O . ALA A 1 107 ? 24.618 -0.288 -29.092 1.00 95.56 107 ALA A O 1
ATOM 818 N N . THR A 1 108 ? 22.750 0.477 -30.072 1.00 97.19 108 THR A N 1
ATOM 819 C CA . THR A 1 108 ? 23.222 1.829 -30.390 1.00 97.19 108 THR A CA 1
ATOM 820 C C . THR A 1 108 ? 22.687 2.858 -29.397 1.00 97.19 108 THR A C 1
ATOM 822 O O . THR A 1 108 ? 23.286 3.918 -29.217 1.00 97.19 108 THR A O 1
ATOM 825 N N . HIS A 1 109 ? 21.610 2.524 -28.680 1.00 97.50 109 HIS A N 1
ATOM 826 C CA . HIS A 1 109 ? 20.963 3.368 -27.684 1.00 97.50 109 HIS A CA 1
ATOM 827 C C . HIS A 1 109 ? 20.913 2.716 -26.299 1.00 97.50 109 HIS A C 1
ATOM 829 O O . HIS A 1 109 ? 20.615 1.532 -26.147 1.00 97.50 109 HIS A O 1
ATOM 835 N N . CYS A 1 110 ? 21.134 3.533 -25.273 1.00 96.69 110 CYS A N 1
ATOM 836 C CA . CYS A 1 110 ? 20.763 3.263 -23.893 1.00 96.69 110 CYS A CA 1
ATOM 837 C C . CYS A 1 110 ? 19.491 4.060 -23.572 1.00 96.69 110 CYS A C 1
ATOM 839 O O . CYS A 1 110 ? 19.456 5.287 -23.699 1.00 96.69 110 CYS A O 1
ATOM 841 N N . VAL A 1 111 ? 18.430 3.357 -23.190 1.00 95.81 111 VAL A N 1
ATOM 842 C CA . VAL A 1 111 ? 17.126 3.921 -22.849 1.00 95.81 111 VAL A CA 1
ATOM 843 C C . VAL A 1 111 ? 16.887 3.738 -21.357 1.00 95.81 111 VAL A C 1
ATOM 845 O O . VAL A 1 111 ? 16.775 2.624 -20.847 1.00 95.81 111 VAL A O 1
ATOM 848 N N . GLU A 1 112 ? 16.803 4.849 -20.647 1.00 95.44 112 GLU A N 1
ATOM 849 C CA . GLU A 1 112 ? 16.632 4.906 -19.203 1.00 95.44 112 GLU A CA 1
ATOM 850 C C . GLU A 1 112 ? 15.166 5.189 -18.867 1.00 95.44 112 GLU A C 1
ATOM 852 O O . GLU A 1 112 ? 14.569 6.145 -19.357 1.00 95.44 112 GLU A O 1
ATOM 857 N N . GLY A 1 113 ? 14.566 4.350 -18.030 1.00 94.19 113 GLY A N 1
ATOM 858 C CA . GLY A 1 113 ? 13.201 4.489 -17.543 1.00 94.19 113 GLY A CA 1
ATOM 859 C C . GLY A 1 113 ? 13.182 4.980 -16.104 1.00 94.19 113 GLY A C 1
ATOM 860 O O . GLY A 1 1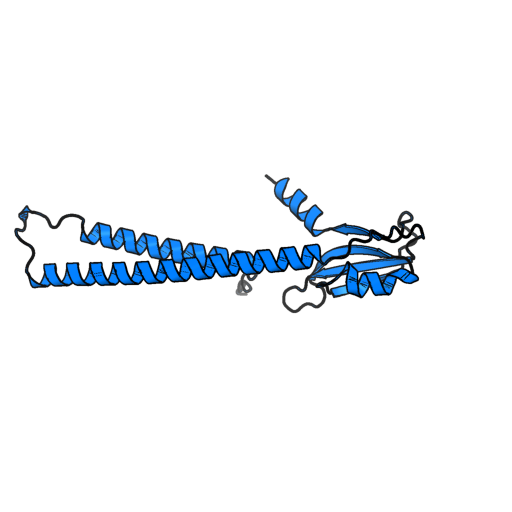13 ? 13.592 4.261 -15.186 1.00 94.19 113 GLY A O 1
ATOM 861 N N . TYR A 1 114 ? 12.648 6.181 -15.908 1.00 91.44 114 TYR A N 1
ATOM 862 C CA . TYR A 1 114 ? 12.530 6.823 -14.605 1.00 91.44 114 TYR A CA 1
ATOM 863 C C . TYR A 1 114 ? 11.106 6.731 -14.068 1.00 91.44 114 TYR A C 1
ATOM 865 O O . TYR A 1 114 ? 10.150 7.045 -14.777 1.00 91.44 114 TYR A O 1
ATOM 873 N N . SER A 1 115 ? 10.946 6.361 -12.798 1.00 85.62 115 SER A N 1
ATOM 874 C CA . SER A 1 115 ? 9.656 6.568 -12.131 1.00 85.62 115 SER A CA 1
ATOM 875 C C . SER A 1 115 ? 9.512 8.038 -11.741 1.00 85.62 115 SER A C 1
ATOM 877 O O . SER A 1 115 ? 10.469 8.599 -11.201 1.00 85.62 115 SER A O 1
ATOM 879 N N . PRO A 1 116 ? 8.340 8.665 -11.945 1.00 76.56 116 PRO A N 1
ATOM 880 C CA . PRO A 1 116 ? 8.079 10.015 -11.456 1.00 76.56 116 PRO A CA 1
ATOM 881 C C . PRO A 1 116 ? 8.271 10.098 -9.939 1.00 76.56 116 PRO A C 1
ATOM 883 O O . PRO A 1 116 ? 7.892 9.179 -9.207 1.00 76.56 116 PRO A O 1
ATOM 886 N N . ARG A 1 117 ? 8.834 11.208 -9.454 1.00 70.00 117 ARG A N 1
ATOM 887 C CA . ARG A 1 117 ? 8.978 11.478 -8.017 1.00 70.00 117 ARG A CA 1
ATOM 888 C C . ARG A 1 117 ? 8.766 12.961 -7.743 1.00 70.00 117 ARG A C 1
ATOM 890 O O . ARG A 1 117 ? 9.413 13.782 -8.377 1.00 70.00 117 ARG A O 1
ATOM 897 N N . ASP A 1 118 ? 7.873 13.285 -6.811 1.00 62.22 118 ASP A N 1
ATOM 898 C CA . ASP A 1 118 ? 7.703 14.630 -6.236 1.00 62.22 118 ASP A CA 1
ATOM 899 C C . ASP A 1 118 ? 7.616 15.773 -7.273 1.00 62.22 118 ASP A C 1
ATOM 901 O O . ASP A 1 118 ? 8.251 16.813 -7.133 1.00 62.22 118 ASP A O 1
ATOM 905 N N . GLY A 1 119 ? 6.856 15.571 -8.356 1.00 58.53 119 GLY A N 1
ATOM 906 C CA . GLY A 1 119 ? 6.696 16.570 -9.424 1.00 58.53 119 GLY A CA 1
ATOM 907 C C . GLY A 1 119 ? 7.896 16.717 -10.372 1.00 58.53 119 GLY A C 1
ATOM 908 O O . GLY A 1 119 ? 7.801 17.465 -11.343 1.00 58.53 119 GLY A O 1
ATOM 909 N N . SER A 1 120 ? 8.997 15.988 -10.150 1.00 70.50 120 SER A N 1
ATOM 910 C CA . SER A 1 120 ? 10.106 15.874 -11.102 1.00 70.50 120 SER A CA 1
ATOM 911 C C . SER A 1 120 ? 9.771 14.886 -12.220 1.00 70.50 120 SER A C 1
ATOM 913 O O . SER A 1 120 ? 9.323 13.762 -11.967 1.00 70.50 120 SER A O 1
ATOM 915 N N . LEU A 1 121 ? 10.062 15.294 -13.460 1.00 63.31 121 LEU A N 1
ATOM 916 C CA . LEU A 1 121 ? 9.973 14.457 -14.665 1.00 63.31 121 LEU A CA 1
ATOM 917 C C . LEU A 1 121 ? 10.890 13.224 -14.593 1.00 63.31 121 LEU A C 1
ATOM 919 O O . LEU A 1 121 ? 10.531 12.171 -15.123 1.00 63.31 121 LEU A O 1
ATOM 923 N N . TYR A 1 122 ? 12.028 13.336 -13.899 1.00 70.81 122 TYR A N 1
ATOM 924 C CA . TYR A 1 122 ? 13.001 12.261 -13.706 1.00 70.81 122 TYR A CA 1
ATOM 925 C C . TYR A 1 122 ? 13.180 12.011 -12.205 1.00 70.81 122 TYR A C 1
ATOM 927 O O . TYR A 1 122 ? 13.835 12.787 -11.505 1.00 70.81 122 TYR A O 1
ATOM 935 N N . GLY A 1 123 ? 12.526 10.969 -11.685 1.00 81.38 123 GLY A N 1
ATOM 936 C CA . GLY A 1 123 ? 12.709 10.505 -10.310 1.00 81.38 123 GLY A CA 1
ATOM 937 C C . GLY A 1 123 ? 13.821 9.460 -10.220 1.00 81.38 123 GLY A C 1
ATOM 938 O O . GLY A 1 123 ? 14.960 9.722 -10.595 1.00 81.38 123 GLY A O 1
ATOM 939 N N . SER A 1 124 ? 13.525 8.266 -9.699 1.00 87.00 124 SER A N 1
ATOM 940 C CA . SER A 1 124 ? 14.524 7.190 -9.622 1.00 87.00 124 SER A CA 1
ATOM 941 C C . SER A 1 124 ? 14.669 6.459 -10.952 1.00 87.00 124 SER A C 1
ATOM 943 O O . SER A 1 124 ? 13.664 6.099 -11.568 1.00 87.00 124 SER A O 1
ATOM 945 N N . LEU A 1 125 ? 15.914 6.186 -11.357 1.00 90.88 125 LEU A N 1
ATOM 946 C CA . LEU A 1 125 ? 16.199 5.248 -12.441 1.00 90.88 125 LEU A CA 1
ATOM 947 C C . LEU A 1 125 ? 15.746 3.849 -12.015 1.00 90.88 125 LEU A C 1
ATOM 949 O O . LEU A 1 125 ? 16.243 3.302 -11.027 1.00 90.88 125 LEU A O 1
ATOM 953 N N . ASP A 1 126 ? 14.795 3.283 -12.744 1.00 91.44 126 ASP A N 1
ATOM 954 C CA . ASP A 1 126 ? 14.130 2.036 -12.375 1.00 91.44 126 ASP A CA 1
ATOM 955 C C . ASP A 1 126 ? 14.418 0.906 -13.352 1.00 91.44 126 ASP A C 1
ATOM 957 O O . ASP A 1 126 ? 14.578 -0.234 -12.927 1.00 91.44 126 ASP A O 1
ATOM 961 N N . LEU A 1 127 ? 14.521 1.220 -14.640 1.00 90.88 127 LEU A N 1
ATOM 962 C CA . LEU A 1 127 ? 14.905 0.267 -15.672 1.00 90.88 127 LEU A CA 1
ATOM 963 C C . LEU A 1 127 ? 15.891 0.939 -16.621 1.00 90.88 127 LEU A C 1
ATOM 965 O O . LEU A 1 127 ? 15.732 2.107 -16.954 1.00 90.88 127 LEU A O 1
ATOM 969 N N . MET A 1 128 ? 16.888 0.197 -17.072 1.00 94.25 128 MET A N 1
ATOM 970 C CA . MET A 1 128 ? 17.745 0.588 -18.185 1.00 94.25 128 MET A CA 1
ATOM 971 C C . MET A 1 128 ? 17.635 -0.482 -19.264 1.00 94.25 128 MET A C 1
ATOM 973 O O . MET A 1 128 ? 17.651 -1.669 -18.936 1.00 94.25 128 MET A O 1
ATOM 977 N N . VAL A 1 129 ? 17.503 -0.074 -20.524 1.00 93.12 129 VAL A N 1
ATOM 978 C CA . VAL A 1 129 ? 17.382 -0.976 -21.673 1.00 93.12 129 VAL A CA 1
ATOM 979 C C . VAL A 1 129 ? 18.345 -0.554 -22.768 1.00 93.12 129 VAL A C 1
ATOM 981 O O . VAL A 1 129 ? 18.350 0.600 -23.181 1.00 93.12 129 VAL A O 1
ATOM 984 N N . PHE A 1 130 ? 19.136 -1.494 -23.265 1.00 93.81 130 PHE A N 1
ATOM 985 C CA . PHE A 1 130 ? 19.970 -1.298 -24.442 1.00 93.81 130 PHE A CA 1
ATOM 986 C C . PHE A 1 130 ? 19.183 -1.707 -25.690 1.00 93.81 130 PHE A C 1
ATOM 988 O O . PHE A 1 130 ? 18.628 -2.803 -25.735 1.00 93.81 130 PHE A O 1
ATOM 995 N N . ALA A 1 131 ? 19.100 -0.833 -26.691 1.00 93.50 131 ALA A N 1
ATOM 996 C CA . ALA A 1 131 ? 18.325 -1.054 -27.911 1.00 93.50 131 ALA A CA 1
ATOM 997 C C . ALA A 1 131 ? 19.132 -0.672 -29.160 1.00 93.50 131 ALA A C 1
ATOM 999 O O . ALA A 1 131 ? 19.899 0.287 -29.137 1.00 93.50 131 ALA A O 1
ATOM 1000 N N . CYS A 1 132 ? 18.957 -1.414 -30.253 1.00 94.69 132 CYS A N 1
ATOM 1001 C CA . CYS A 1 132 ? 19.391 -0.974 -31.584 1.00 94.69 132 CYS A CA 1
ATOM 1002 C C . CYS A 1 132 ? 18.438 0.103 -32.135 1.00 94.69 132 CYS A C 1
ATOM 1004 O O . CYS A 1 132 ? 17.322 0.238 -31.626 1.00 94.69 132 CYS A O 1
ATOM 1006 N N . ASP A 1 133 ? 18.836 0.795 -33.204 1.00 95.12 133 ASP A N 1
ATOM 1007 C CA . ASP A 1 133 ? 18.045 1.862 -33.844 1.00 95.12 133 ASP A CA 1
ATOM 1008 C C . ASP A 1 133 ? 16.597 1.433 -34.139 1.00 95.12 133 ASP A C 1
ATOM 1010 O O . ASP A 1 133 ? 15.656 2.153 -33.824 1.00 95.12 133 ASP A O 1
ATOM 1014 N N . GLU A 1 134 ? 16.395 0.219 -34.669 1.00 91.69 134 GLU A N 1
ATOM 1015 C CA . GLU A 1 134 ? 15.056 -0.285 -35.024 1.00 91.69 134 GLU A CA 1
ATOM 1016 C C . GLU A 1 134 ? 14.140 -0.468 -33.806 1.00 91.69 134 GLU A C 1
ATOM 1018 O O . GLU A 1 134 ? 12.933 -0.248 -33.885 1.00 91.69 134 GLU A O 1
ATOM 1023 N N . HIS A 1 135 ? 14.704 -0.860 -32.665 1.00 92.56 135 HIS A N 1
ATOM 1024 C CA . HIS A 1 135 ? 13.939 -1.120 -31.447 1.00 92.56 135 HIS A CA 1
ATOM 1025 C C . HIS A 1 135 ? 13.909 0.077 -30.492 1.00 92.56 135 HIS A C 1
ATOM 1027 O O . HIS A 1 135 ? 13.293 -0.017 -29.431 1.00 92.56 135 HIS A O 1
ATOM 1033 N N . HIS A 1 136 ? 14.542 1.202 -30.835 1.00 93.25 136 HIS A N 1
ATOM 1034 C CA . HIS A 1 136 ? 14.658 2.359 -29.948 1.00 93.25 136 HIS A CA 1
ATOM 1035 C C . HIS A 1 136 ? 13.291 2.929 -29.539 1.00 93.25 136 HIS A C 1
ATOM 1037 O O . HIS A 1 136 ? 13.017 3.088 -28.346 1.00 93.25 136 HIS A O 1
ATOM 1043 N N . ASP A 1 137 ? 12.392 3.146 -30.498 1.00 88.94 137 ASP A N 1
ATOM 1044 C CA . ASP A 1 137 ? 11.053 3.685 -30.222 1.00 88.94 137 ASP A CA 1
ATOM 1045 C C . ASP A 1 137 ? 10.163 2.696 -29.459 1.00 88.94 137 ASP A C 1
ATOM 1047 O O . ASP A 1 137 ? 9.414 3.082 -28.553 1.00 88.94 137 ASP A O 1
ATOM 1051 N N . ILE A 1 138 ? 10.285 1.401 -29.765 1.00 87.69 138 ILE A N 1
ATOM 1052 C CA . ILE A 1 138 ? 9.586 0.328 -29.046 1.00 87.69 138 ILE A CA 1
ATOM 1053 C C . ILE A 1 138 ? 10.078 0.272 -27.596 1.00 87.69 138 ILE A C 1
ATOM 1055 O O . ILE A 1 138 ? 9.267 0.203 -26.670 1.00 87.69 138 ILE A O 1
ATOM 1059 N N . ALA A 1 139 ? 11.389 0.393 -27.372 1.00 89.00 139 ALA A N 1
ATOM 1060 C CA . ALA A 1 139 ? 11.971 0.437 -26.038 1.00 89.00 139 ALA A CA 1
ATOM 1061 C C . ALA A 1 139 ? 11.416 1.608 -25.216 1.00 89.00 139 ALA A C 1
ATOM 1063 O O . ALA A 1 139 ? 10.993 1.427 -24.071 1.00 89.00 139 ALA A O 1
ATOM 1064 N N . ARG A 1 140 ? 11.357 2.803 -25.818 1.00 91.00 140 ARG A N 1
ATOM 1065 C CA . ARG A 1 140 ? 10.859 4.028 -25.173 1.00 91.00 140 ARG A CA 1
ATOM 1066 C C . ARG A 1 140 ? 9.382 3.958 -24.793 1.00 91.00 140 ARG A C 1
ATOM 1068 O O . ARG A 1 140 ? 9.000 4.517 -23.769 1.00 91.00 140 ARG A O 1
ATOM 1075 N N . THR A 1 141 ? 8.558 3.313 -25.614 1.00 82.88 141 THR A N 1
ATOM 1076 C CA . THR A 1 141 ? 7.091 3.371 -25.483 1.00 82.88 141 THR A CA 1
ATOM 1077 C C . THR A 1 141 ? 6.487 2.121 -24.840 1.00 82.88 141 THR A C 1
ATOM 1079 O O . THR A 1 141 ? 5.567 2.231 -24.025 1.00 82.88 141 THR A O 1
ATOM 1082 N N . GLN A 1 142 ? 7.018 0.938 -25.156 1.00 82.19 142 GLN A N 1
ATOM 1083 C CA . GLN A 1 142 ? 6.443 -0.356 -24.772 1.00 82.19 142 GLN A CA 1
ATOM 1084 C C . GLN A 1 142 ? 7.260 -1.064 -23.684 1.00 82.19 142 GLN A C 1
ATOM 1086 O O . GLN A 1 142 ? 6.698 -1.550 -22.707 1.00 82.19 142 GLN A O 1
ATOM 1091 N N . TRP A 1 143 ? 8.593 -1.100 -23.782 1.00 84.44 143 TRP A N 1
ATOM 1092 C CA . TRP A 1 143 ? 9.406 -1.785 -22.758 1.00 84.44 143 TRP A CA 1
ATOM 1093 C C . TRP A 1 143 ? 9.471 -0.992 -21.442 1.00 84.44 143 TRP A C 1
ATOM 1095 O O . TRP A 1 143 ? 9.519 -1.555 -20.341 1.00 84.44 143 TRP A O 1
ATOM 1105 N N . LEU A 1 144 ? 9.407 0.338 -21.546 1.00 85.44 144 LEU A N 1
ATOM 1106 C CA . LEU A 1 144 ? 9.393 1.270 -20.419 1.00 85.44 144 LEU A CA 1
ATOM 1107 C C . LEU A 1 144 ? 7.987 1.775 -20.054 1.00 85.44 144 LEU A C 1
ATOM 1109 O O . LEU A 1 144 ? 7.871 2.825 -19.426 1.00 85.44 144 LEU A O 1
ATOM 1113 N N . THR A 1 145 ? 6.913 1.055 -20.405 1.00 81.44 145 THR A N 1
ATOM 1114 C CA . THR A 1 145 ? 5.538 1.494 -20.108 1.00 81.44 145 THR A CA 1
ATOM 1115 C C . THR A 1 145 ? 5.355 1.878 -18.633 1.00 81.44 145 THR A C 1
ATOM 1117 O O . THR A 1 145 ? 5.665 1.115 -17.716 1.00 81.44 145 THR A O 1
ATOM 1120 N N . GLY A 1 146 ? 4.831 3.087 -18.408 1.00 81.50 146 GLY A N 1
ATOM 1121 C CA . GLY A 1 146 ? 4.634 3.661 -17.073 1.00 81.50 146 GLY A CA 1
ATOM 1122 C C . GLY A 1 146 ? 5.866 4.351 -16.473 1.00 81.50 146 GLY A C 1
ATOM 1123 O O . GLY A 1 146 ? 5.798 4.782 -15.323 1.00 81.50 146 GLY A O 1
ATOM 1124 N N . LEU A 1 147 ? 6.965 4.468 -17.222 1.00 88.00 147 LEU A N 1
ATOM 1125 C CA . LEU A 1 147 ? 8.166 5.221 -16.856 1.00 88.00 147 LEU A CA 1
ATOM 1126 C C . LEU A 1 147 ? 8.379 6.397 -17.816 1.00 88.00 147 LEU A C 1
ATOM 1128 O O . LEU A 1 147 ? 8.015 6.334 -18.989 1.00 88.00 147 LEU A O 1
ATOM 1132 N N . THR A 1 148 ? 9.021 7.459 -17.332 1.00 90.25 148 THR A N 1
ATOM 1133 C CA . THR A 1 148 ? 9.533 8.532 -18.187 1.00 90.25 148 THR A CA 1
ATOM 1134 C C . THR A 1 148 ? 10.804 8.038 -18.874 1.00 90.25 148 THR A C 1
ATOM 1136 O O . THR A 1 148 ? 11.809 7.796 -18.205 1.00 90.25 148 THR A O 1
ATOM 1139 N N . ALA A 1 149 ? 10.764 7.878 -20.198 1.00 93.06 149 ALA A N 1
ATOM 1140 C CA . ALA A 1 149 ? 11.892 7.375 -20.976 1.00 93.06 149 ALA A CA 1
ATOM 1141 C C . ALA A 1 149 ? 12.862 8.497 -21.393 1.00 93.06 149 ALA A C 1
ATOM 1143 O O . ALA A 1 149 ? 12.519 9.375 -22.193 1.00 93.06 149 ALA A O 1
ATOM 1144 N N . HIS A 1 150 ? 14.104 8.419 -20.928 1.00 94.62 150 HIS A N 1
ATOM 1145 C CA . HIS A 1 150 ? 15.241 9.177 -21.444 1.00 94.62 150 HIS A CA 1
ATOM 1146 C C . HIS A 1 150 ? 16.080 8.288 -22.370 1.00 94.62 150 HIS A C 1
ATOM 1148 O O . HIS A 1 150 ? 16.078 7.065 -22.239 1.00 94.62 150 HIS A O 1
ATOM 1154 N N . SER A 1 151 ? 16.757 8.866 -23.356 1.00 96.69 151 SER A N 1
ATOM 1155 C CA . SER A 1 151 ? 17.562 8.090 -24.299 1.00 96.69 151 SER A CA 1
ATOM 1156 C C . SER A 1 151 ? 18.848 8.803 -24.635 1.00 96.69 151 SER A C 1
ATOM 1158 O O . SER A 1 151 ? 18.842 10.006 -24.879 1.00 96.69 151 SER A O 1
ATOM 1160 N N . GLN A 1 152 ? 19.913 8.022 -24.724 1.00 97.00 152 GLN A N 1
ATOM 1161 C CA . GLN A 1 152 ? 21.235 8.473 -25.120 1.00 97.00 152 GLN A CA 1
ATOM 1162 C C . GLN A 1 152 ? 21.914 7.406 -25.989 1.00 97.00 152 GLN A C 1
ATOM 1164 O O . GLN A 1 152 ? 21.552 6.230 -25.895 1.00 97.00 152 GLN A O 1
ATOM 1169 N N . PRO A 1 153 ? 22.875 7.774 -26.851 1.00 97.50 153 PRO A N 1
ATOM 1170 C CA . PRO A 1 153 ? 23.725 6.796 -27.523 1.00 97.50 153 PRO A CA 1
ATOM 1171 C C . PRO A 1 153 ? 24.476 5.924 -26.508 1.00 97.50 153 PRO A C 1
ATOM 1173 O O . PRO A 1 153 ? 24.808 6.385 -25.412 1.00 97.50 153 PRO A O 1
ATOM 1176 N N . VAL A 1 154 ? 24.761 4.669 -26.856 1.00 96.06 154 VAL A N 1
ATOM 1177 C CA . VAL A 1 154 ? 25.645 3.824 -26.041 1.00 96.06 154 VAL A CA 1
ATOM 1178 C C . VAL A 1 154 ? 27.047 4.433 -26.032 1.00 96.06 154 VAL A C 1
ATOM 1180 O O . VAL A 1 154 ? 27.596 4.764 -27.082 1.00 96.06 154 VAL A O 1
ATOM 1183 N N . SER A 1 155 ? 27.620 4.598 -24.837 1.00 94.31 155 SER A N 1
ATOM 1184 C CA . SER A 1 155 ? 28.991 5.095 -24.696 1.00 94.31 155 SER A CA 1
ATOM 1185 C C . SER A 1 155 ? 29.988 4.103 -25.313 1.00 94.31 155 SER A C 1
ATOM 1187 O O . SER A 1 155 ? 29.884 2.909 -25.021 1.00 94.31 155 SER A O 1
ATOM 1189 N N . PRO A 1 156 ? 30.982 4.569 -26.094 1.00 91.00 156 PRO A N 1
ATOM 1190 C CA . PRO A 1 156 ? 32.019 3.705 -26.660 1.00 91.00 156 PRO A CA 1
ATOM 1191 C C . PRO A 1 156 ? 32.931 3.076 -25.594 1.00 91.00 156 PRO A C 1
ATOM 1193 O O . PRO A 1 156 ? 33.588 2.078 -25.873 1.00 91.00 156 PRO A O 1
ATOM 1196 N N . ASP A 1 157 ? 32.957 3.630 -24.376 1.00 94.38 157 ASP A N 1
ATOM 1197 C CA . ASP A 1 157 ? 33.758 3.111 -23.259 1.00 94.38 157 ASP A CA 1
ATOM 1198 C C . ASP A 1 157 ? 33.090 1.920 -22.548 1.00 94.38 157 ASP A C 1
ATOM 1200 O O . ASP A 1 157 ? 33.701 1.263 -21.700 1.00 94.38 157 ASP A O 1
ATOM 1204 N N . LEU A 1 158 ? 31.816 1.641 -22.849 1.00 89.44 158 LEU A N 1
ATOM 1205 C CA . LEU A 1 158 ? 31.106 0.490 -22.300 1.00 89.44 158 LEU A CA 1
ATOM 1206 C C . LEU A 1 158 ? 31.369 -0.762 -23.151 1.00 89.44 158 LEU A C 1
ATOM 1208 O O . LEU A 1 158 ? 31.426 -0.673 -24.377 1.00 89.44 158 LEU A O 1
ATOM 1212 N N . PRO A 1 159 ? 31.452 -1.957 -22.534 1.00 93.44 159 PRO A N 1
ATOM 1213 C CA . PRO A 1 159 ? 31.476 -3.207 -23.286 1.00 93.44 159 PRO A CA 1
ATOM 1214 C C . PRO A 1 159 ? 30.262 -3.312 -24.225 1.00 93.44 159 PRO A C 1
ATOM 1216 O O . PRO A 1 159 ? 29.167 -2.917 -23.800 1.00 93.44 159 PRO A O 1
ATOM 1219 N N . PRO A 1 160 ? 30.416 -3.889 -25.436 1.00 92.06 160 PRO A N 1
ATOM 1220 C CA . PRO A 1 160 ? 29.311 -4.090 -26.365 1.00 92.06 160 PRO A CA 1
ATOM 1221 C C . PRO A 1 160 ? 28.115 -4.760 -25.688 1.00 92.06 160 PRO A C 1
ATOM 1223 O O . PRO A 1 160 ? 28.259 -5.715 -24.915 1.00 92.06 160 PRO A O 1
ATOM 1226 N N . ARG A 1 161 ? 26.922 -4.235 -25.963 1.00 92.38 161 ARG A N 1
ATOM 1227 C CA . ARG A 1 161 ? 25.650 -4.764 -25.468 1.00 92.38 161 ARG A CA 1
ATOM 1228 C C . ARG A 1 161 ? 24.784 -5.128 -26.656 1.00 92.38 161 ARG A C 1
ATOM 1230 O O . ARG A 1 161 ? 24.729 -4.377 -27.623 1.00 92.38 161 ARG A O 1
ATOM 1237 N N . THR A 1 162 ? 24.078 -6.242 -26.557 1.00 93.12 162 THR A N 1
ATOM 1238 C CA . THR A 1 162 ? 23.058 -6.608 -27.534 1.00 93.12 162 THR A CA 1
ATOM 1239 C C . THR A 1 162 ? 21.752 -5.881 -27.235 1.00 93.12 162 THR A C 1
ATOM 1241 O O . THR A 1 162 ? 21.451 -5.512 -26.092 1.00 93.12 162 THR A O 1
ATOM 1244 N N . CYS A 1 163 ? 20.968 -5.653 -28.281 1.00 92.06 163 CYS A N 1
ATOM 1245 C CA . CYS A 1 163 ? 19.631 -5.106 -28.153 1.00 92.06 163 CYS A CA 1
ATOM 1246 C C . CYS A 1 163 ? 18.747 -6.020 -27.280 1.00 92.06 163 CYS A C 1
ATOM 1248 O O . CYS A 1 163 ? 18.758 -7.241 -27.402 1.00 92.06 163 CYS A O 1
ATOM 1250 N N . GLY A 1 164 ? 17.958 -5.419 -26.391 1.00 87.94 164 GLY A N 1
ATOM 1251 C CA . GLY A 1 164 ? 17.093 -6.128 -25.450 1.00 87.94 164 GLY A CA 1
ATOM 1252 C C . GLY A 1 164 ? 17.751 -6.465 -24.110 1.00 87.94 164 GLY A C 1
ATOM 1253 O O . GLY A 1 164 ? 17.065 -6.952 -23.217 1.00 87.94 164 GLY A O 1
ATOM 1254 N N . VAL A 1 165 ? 19.043 -6.175 -23.907 1.00 89.94 165 VAL A N 1
ATOM 1255 C CA . VAL A 1 165 ? 19.656 -6.293 -22.573 1.00 89.94 165 VAL A CA 1
ATOM 1256 C C . VAL A 1 165 ? 19.033 -5.263 -21.633 1.00 89.94 165 VAL A C 1
ATOM 1258 O O . VAL A 1 165 ? 19.035 -4.063 -21.919 1.00 89.94 165 VAL A O 1
ATOM 1261 N N . THR A 1 166 ? 18.539 -5.724 -20.483 1.00 90.69 166 THR A N 1
ATOM 1262 C CA . THR A 1 166 ? 17.893 -4.870 -19.479 1.00 90.69 166 THR A CA 1
ATOM 1263 C C . THR A 1 166 ? 18.530 -5.000 -18.107 1.00 90.69 166 THR A C 1
ATOM 1265 O O . THR A 1 166 ? 18.852 -6.106 -17.677 1.00 90.69 166 THR A O 1
ATOM 1268 N N . THR A 1 167 ? 18.594 -3.890 -17.377 1.00 91.25 167 THR A N 1
ATOM 1269 C CA . THR A 1 167 ? 18.950 -3.867 -15.954 1.00 91.25 167 THR A CA 1
ATOM 1270 C C . THR A 1 167 ? 17.787 -3.303 -15.146 1.00 91.25 167 THR A C 1
ATOM 1272 O O . THR A 1 167 ? 17.506 -2.105 -15.226 1.00 91.25 167 THR A O 1
ATOM 1275 N N . ASP A 1 168 ? 17.122 -4.150 -14.355 1.00 89.50 168 ASP A N 1
ATOM 1276 C CA . ASP A 1 168 ? 16.077 -3.720 -13.419 1.00 89.50 168 ASP A CA 1
ATOM 1277 C C . ASP A 1 168 ? 16.707 -3.236 -12.105 1.00 89.50 168 ASP A C 1
ATOM 1279 O O . ASP A 1 168 ? 17.084 -4.011 -11.223 1.00 89.50 168 ASP A O 1
ATOM 1283 N N . TRP A 1 169 ? 16.810 -1.917 -11.959 1.00 88.38 169 TRP A N 1
ATOM 1284 C CA . TRP A 1 169 ? 17.386 -1.295 -10.771 1.00 88.38 169 TRP A CA 1
ATOM 1285 C C . TRP A 1 169 ? 16.476 -1.388 -9.544 1.00 88.38 169 TRP A C 1
ATOM 1287 O O . TRP A 1 169 ? 16.941 -1.166 -8.424 1.00 88.38 169 TRP A O 1
ATOM 1297 N N . ARG A 1 170 ? 15.188 -1.720 -9.707 1.00 84.69 170 ARG A N 1
ATOM 1298 C CA . ARG A 1 170 ? 14.294 -1.991 -8.573 1.00 84.69 170 ARG A CA 1
ATOM 1299 C C . ARG A 1 170 ? 14.665 -3.312 -7.915 1.00 84.69 170 ARG A C 1
ATOM 1301 O O . ARG A 1 170 ? 14.750 -3.338 -6.690 1.00 84.69 170 ARG A O 1
ATOM 1308 N N . ALA A 1 171 ? 14.923 -4.350 -8.714 1.00 81.81 171 ALA A N 1
ATOM 1309 C CA . ALA A 1 171 ? 15.368 -5.654 -8.222 1.00 81.81 171 ALA A CA 1
ATOM 1310 C C . ALA A 1 171 ? 16.712 -5.530 -7.489 1.00 81.81 171 ALA A C 1
ATOM 1312 O O . ALA A 1 171 ? 16.801 -5.863 -6.310 1.00 81.81 171 ALA A O 1
ATOM 1313 N N . VAL A 1 172 ? 17.698 -4.884 -8.123 1.00 83.31 172 VAL A N 1
ATOM 1314 C CA . VAL A 1 172 ? 19.027 -4.649 -7.524 1.00 83.31 172 VAL A CA 1
ATOM 1315 C C . VAL A 1 172 ? 18.939 -3.894 -6.189 1.00 83.31 172 VAL A C 1
ATOM 1317 O O . VAL A 1 172 ? 19.699 -4.158 -5.259 1.00 83.31 172 VAL A O 1
ATOM 1320 N N . ARG A 1 173 ? 18.023 -2.923 -6.060 1.00 87.56 173 ARG A N 1
ATOM 1321 C CA . ARG A 1 173 ? 17.822 -2.200 -4.793 1.00 87.56 173 ARG A CA 1
ATOM 1322 C C . ARG A 1 173 ? 17.141 -3.047 -3.723 1.00 87.56 173 ARG A C 1
ATOM 1324 O O . ARG A 1 173 ? 17.496 -2.883 -2.560 1.00 87.56 173 ARG A O 1
ATOM 1331 N N . ALA A 1 174 ? 16.180 -3.891 -4.094 1.00 77.69 174 ALA A N 1
ATOM 1332 C CA . ALA A 1 174 ? 15.512 -4.785 -3.151 1.00 77.69 174 ALA A CA 1
ATOM 1333 C C . ALA A 1 174 ? 16.525 -5.758 -2.526 1.00 77.69 174 ALA A C 1
ATOM 1335 O O . ALA A 1 174 ? 16.640 -5.808 -1.306 1.00 77.69 174 ALA A O 1
ATOM 1336 N N . GLU A 1 175 ? 17.359 -6.388 -3.357 1.00 83.81 175 GLU A N 1
ATOM 1337 C CA . GLU A 1 175 ? 18.433 -7.288 -2.910 1.00 83.81 175 GLU A CA 1
ATOM 1338 C C . GLU A 1 175 ? 19.417 -6.591 -1.956 1.00 83.81 175 GLU A C 1
ATOM 1340 O O . GLU A 1 175 ? 19.813 -7.140 -0.930 1.00 83.81 175 GLU A O 1
ATOM 1345 N N . ARG A 1 176 ? 19.794 -5.338 -2.250 1.00 83.38 176 ARG A N 1
ATOM 1346 C CA . ARG A 1 176 ? 20.691 -4.557 -1.380 1.00 83.38 176 ARG A CA 1
ATOM 1347 C C . ARG A 1 176 ? 20.073 -4.188 -0.034 1.00 83.38 176 ARG A C 1
ATOM 1349 O O . ARG A 1 176 ? 20.812 -4.076 0.938 1.00 83.38 176 ARG A O 1
ATOM 1356 N N . GLN A 1 177 ? 18.763 -3.946 0.017 1.00 82.00 177 GLN A N 1
ATOM 1357 C CA . GLN A 1 177 ? 18.065 -3.635 1.268 1.00 82.00 177 GLN A CA 1
ATOM 1358 C C . GLN A 1 177 ? 17.950 -4.866 2.165 1.00 82.00 177 GLN A C 1
ATOM 1360 O O . GLN A 1 177 ? 18.113 -4.741 3.370 1.00 82.00 177 GLN A O 1
ATOM 1365 N N . GLU A 1 178 ? 17.724 -6.042 1.582 1.00 78.50 178 GLU A N 1
ATOM 1366 C CA . GLU A 1 178 ? 17.682 -7.311 2.319 1.00 78.50 178 GLU A CA 1
ATOM 1367 C C . GLU A 1 178 ? 19.062 -7.725 2.860 1.00 78.50 178 GLU A C 1
ATOM 1369 O O . GLU A 1 178 ? 19.150 -8.394 3.885 1.00 78.50 178 GLU A O 1
ATOM 1374 N N . ALA A 1 179 ? 20.144 -7.300 2.201 1.00 78.44 179 ALA A N 1
ATOM 1375 C CA . ALA A 1 179 ? 21.518 -7.585 2.612 1.00 78.44 179 ALA A CA 1
ATOM 1376 C C . ALA A 1 179 ? 22.088 -6.628 3.684 1.00 78.44 179 ALA A C 1
ATOM 1378 O O . ALA A 1 179 ? 23.215 -6.841 4.137 1.00 78.44 179 ALA A O 1
ATOM 1379 N N . GLN A 1 180 ? 21.368 -5.568 4.072 1.00 70.06 180 GLN A N 1
ATOM 1380 C CA . GLN A 1 180 ? 21.784 -4.663 5.151 1.00 70.06 180 GLN A CA 1
ATOM 1381 C C . GLN A 1 180 ? 21.135 -5.096 6.480 1.00 70.06 180 GLN A C 1
ATOM 1383 O O . GLN A 1 180 ? 19.907 -5.094 6.553 1.00 70.06 180 GLN A O 1
ATOM 1388 N N . PRO A 1 181 ? 21.932 -5.494 7.494 1.00 57.62 181 PRO A N 1
ATOM 1389 C CA . PRO A 1 181 ? 21.429 -5.949 8.791 1.00 57.62 181 PRO A CA 1
ATOM 1390 C C . PRO A 1 181 ? 20.805 -4.829 9.631 1.00 57.62 181 PRO A C 1
ATOM 1392 O O . PRO A 1 181 ? 21.225 -3.656 9.481 1.00 57.62 181 PRO A O 1
#

Sequence (181 aa):
MNHIPGPLPLPKQAALFLNARGRVADARRELGDAVDWLHESWDPGEGRLPAVAAAARSAAQRKIAAAKALLDEAAGELDAANDHYRAQRRARDAQRVPPDRVCDRDATHCVEGYSPRDGSLYGSLDLMVFACDEHHDIARTQWLTGLTAHSQPVSPDLPPRTCGVTTDWRAVRAERQEAQP

pLDDT: mean 82.55, std 15.89, range [33.34, 98.31]

Organism: NCBI:txid37333

Radius of gyration: 28.02 Å; chains: 1; bounding box: 64×41×83 Å

Foldseek 3Di:
DDPDPDPDFDPDPLVVLVVVLVVLVVVLVVLVVVLVVLVPDDPCVVPDDPPVVVVVSVVSNVVSVVVSVVSVVSSVVSVVVSVVVVVVVVVVVVQQDQVVVFQQDWFFKKKWFAADDDPDLHHDGFKIFGAHPVCPVVCCDRNNPNTNIDMDTDDPPDDIDGGRDMDGVVVVVVVVVVVDD

Secondary structure (DSSP, 8-state):
----PPPPPPP-HHHHHHHHHHHHHHHHHHHHHHHHHHHSPPPGGG-SPPHHHHHHHHHHHHHHHHHHHHHHHHHHHHHHHHHHHHHHHHHHHHHS--S-S---SBP-EEEEEEEEETTEEEEEEEEEEEE-GGGHHHIIIIITTTSEEEEEEPPTTSPP-BTT-EEEHHHHHHHHHHT--